Protein AF-A0A7W0KAA3-F1 (afdb_monomer)

Mean predicted aligned error: 8.79 Å

pLDDT: mean 94.77, std 5.94, range [61.22, 98.44]

Structure (mmCIF, N/CA/C/O backbone):
data_AF-A0A7W0KAA3-F1
#
_entry.id   AF-A0A7W0KAA3-F1
#
loop_
_atom_site.group_PDB
_atom_site.id
_atom_site.type_symbol
_atom_site.label_atom_id
_atom_site.label_alt_id
_atom_site.label_comp_id
_atom_site.label_asym_id
_atom_site.label_entity_id
_atom_site.label_seq_id
_atom_site.pdbx_PDB_ins_code
_atom_site.Cartn_x
_atom_site.Cartn_y
_atom_site.Cartn_z
_atom_site.occupancy
_atom_site.B_iso_or_equiv
_atom_site.auth_seq_id
_atom_site.auth_comp_id
_atom_site.auth_asym_id
_atom_site.auth_atom_id
_atom_site.pdbx_PDB_model_num
ATOM 1 N N . MET A 1 1 ? 28.180 8.739 -58.321 1.00 61.25 1 MET A N 1
ATOM 2 C CA . MET A 1 1 ? 27.564 7.745 -57.412 1.00 61.25 1 MET A CA 1
ATOM 3 C C . MET A 1 1 ? 26.094 7.608 -57.793 1.00 61.25 1 MET A C 1
ATOM 5 O O . MET A 1 1 ? 25.445 8.639 -57.908 1.00 61.25 1 MET A O 1
ATOM 9 N N . ASN A 1 2 ? 25.594 6.399 -58.076 1.00 87.88 2 ASN A N 1
ATOM 10 C CA . ASN A 1 2 ? 24.218 6.200 -58.566 1.00 87.88 2 ASN A CA 1
ATOM 11 C C . ASN A 1 2 ? 23.167 6.501 -57.485 1.00 87.88 2 ASN A C 1
ATOM 13 O O . ASN A 1 2 ? 23.397 6.250 -56.303 1.00 87.88 2 ASN A O 1
ATOM 17 N N . THR A 1 3 ? 21.990 6.969 -57.901 1.00 90.50 3 THR A N 1
ATOM 18 C CA . THR A 1 3 ? 20.819 7.237 -57.040 1.00 90.50 3 THR A CA 1
ATOM 19 C C . THR A 1 3 ? 20.440 6.048 -56.157 1.00 90.50 3 THR A C 1
ATOM 21 O O . THR A 1 3 ? 20.144 6.228 -54.980 1.00 90.50 3 THR A O 1
ATOM 24 N N . MET A 1 4 ? 20.546 4.824 -56.679 1.00 90.12 4 MET A N 1
ATOM 25 C CA . MET A 1 4 ? 20.302 3.597 -55.910 1.00 90.12 4 MET A CA 1
ATOM 26 C C . MET A 1 4 ? 21.254 3.426 -54.717 1.00 90.12 4 MET A C 1
ATOM 28 O O . MET A 1 4 ? 20.832 2.986 -53.652 1.00 90.12 4 MET A O 1
ATOM 32 N N . VAL A 1 5 ? 22.525 3.812 -54.865 1.00 92.44 5 VAL A N 1
ATOM 33 C CA . VAL A 1 5 ? 23.515 3.730 -53.777 1.00 92.44 5 VAL A CA 1
ATOM 34 C C . VAL A 1 5 ? 23.179 4.738 -52.680 1.00 92.44 5 VAL A C 1
ATOM 36 O O . VAL A 1 5 ? 23.249 4.411 -51.499 1.00 92.44 5 VAL A O 1
ATOM 39 N N . TRP A 1 6 ? 22.738 5.940 -53.058 1.00 94.25 6 TRP A N 1
ATOM 40 C CA . TRP A 1 6 ? 22.271 6.946 -52.103 1.00 94.25 6 TRP A CA 1
ATOM 41 C C . TRP A 1 6 ? 21.051 6.474 -51.307 1.00 94.25 6 TRP A C 1
ATOM 43 O O . TRP A 1 6 ? 21.052 6.574 -50.081 1.00 94.25 6 TRP A O 1
ATOM 53 N N . LEU A 1 7 ? 20.045 5.904 -51.978 1.00 93.94 7 LEU A N 1
ATOM 54 C CA . LEU A 1 7 ? 18.855 5.360 -51.316 1.00 93.94 7 LEU A CA 1
ATOM 55 C C . LEU A 1 7 ? 19.201 4.207 -50.362 1.00 93.94 7 LEU A C 1
ATOM 57 O O . LEU A 1 7 ? 18.646 4.135 -49.264 1.00 93.94 7 LEU A O 1
ATOM 61 N N . ALA A 1 8 ? 20.146 3.341 -50.739 1.00 94.56 8 ALA A N 1
ATOM 62 C CA . ALA A 1 8 ? 20.614 2.257 -49.879 1.00 94.56 8 ALA A CA 1
ATOM 63 C C . ALA A 1 8 ? 21.303 2.785 -48.608 1.00 94.56 8 ALA A C 1
ATOM 65 O O . ALA A 1 8 ? 20.971 2.346 -47.507 1.00 94.56 8 ALA A O 1
ATOM 66 N N . ILE A 1 9 ? 22.200 3.772 -48.735 1.00 96.31 9 ILE A N 1
ATOM 67 C CA . ILE A 1 9 ? 22.885 4.393 -47.587 1.00 96.31 9 ILE A CA 1
ATOM 68 C C . ILE A 1 9 ? 21.874 5.053 -46.644 1.00 96.31 9 ILE A C 1
ATOM 70 O O . ILE A 1 9 ? 21.932 4.835 -45.434 1.00 96.31 9 ILE A O 1
ATOM 74 N N . VAL A 1 10 ? 20.920 5.816 -47.186 1.00 96.62 10 VAL A N 1
ATOM 75 C CA . VAL A 1 10 ? 19.874 6.471 -46.384 1.00 96.62 10 VAL A CA 1
ATOM 76 C C . VAL A 1 10 ? 19.003 5.440 -45.667 1.00 96.62 10 VAL A C 1
ATOM 78 O O . VAL A 1 10 ? 18.699 5.620 -44.491 1.00 96.62 10 VAL A O 1
ATOM 81 N N . SER A 1 11 ? 18.647 4.335 -46.325 1.00 96.31 11 SER A N 1
ATOM 82 C CA . SER A 1 11 ? 17.828 3.275 -45.719 1.00 96.31 11 SER A CA 1
ATOM 83 C C . SER A 1 11 ? 18.548 2.582 -44.559 1.00 96.31 11 SER A C 1
ATOM 85 O O . SER A 1 11 ? 17.953 2.352 -43.502 1.00 96.31 11 SER A O 1
ATOM 87 N N . VAL A 1 12 ? 19.844 2.292 -44.720 1.00 97.38 12 VAL A N 1
ATOM 88 C CA . VAL A 1 12 ? 20.678 1.726 -43.648 1.00 97.38 12 VAL A CA 1
ATOM 89 C C . VAL A 1 12 ? 20.811 2.718 -42.492 1.00 97.38 12 VAL A C 1
ATOM 91 O O . VAL A 1 12 ? 20.621 2.334 -41.339 1.00 97.38 12 VAL A O 1
ATOM 94 N N . ALA A 1 13 ? 21.064 3.996 -42.785 1.00 97.69 13 ALA A N 1
ATOM 95 C CA . ALA A 1 13 ? 21.161 5.041 -41.770 1.00 97.69 13 ALA A CA 1
ATOM 96 C C . ALA A 1 13 ? 19.843 5.223 -40.997 1.00 97.69 13 ALA A C 1
ATOM 98 O O . ALA A 1 13 ? 19.859 5.299 -39.770 1.00 97.69 13 ALA A O 1
ATOM 99 N N . ALA A 1 14 ? 18.702 5.229 -41.689 1.00 97.38 14 ALA A N 1
ATOM 100 C CA . ALA A 1 14 ? 17.382 5.323 -41.071 1.00 97.38 14 ALA A CA 1
ATOM 101 C C . ALA A 1 14 ? 17.087 4.113 -40.173 1.00 97.38 14 ALA A C 1
ATOM 103 O O . ALA A 1 14 ? 16.615 4.272 -39.047 1.00 97.38 14 ALA A O 1
ATOM 104 N N . THR A 1 15 ? 17.423 2.907 -40.638 1.00 97.94 15 THR A N 1
ATOM 105 C CA . THR A 1 15 ? 17.265 1.675 -39.851 1.00 97.94 15 THR A CA 1
ATOM 106 C C . THR A 1 15 ? 18.135 1.720 -38.596 1.00 97.94 15 THR A C 1
ATOM 108 O O . THR A 1 15 ? 17.647 1.469 -37.496 1.00 97.94 15 THR A O 1
ATOM 111 N N . ALA A 1 16 ? 19.405 2.1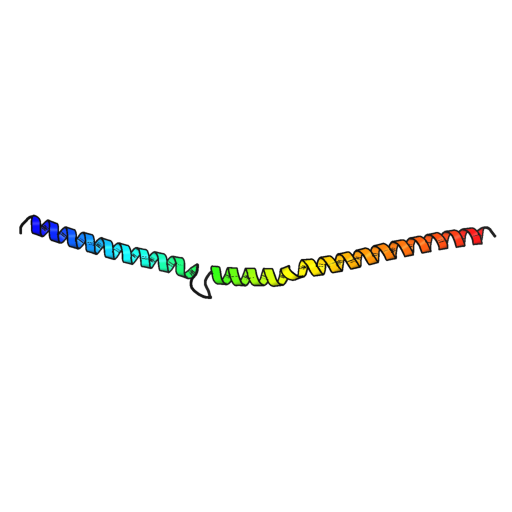12 -38.725 1.00 97.94 16 ALA A N 1
ATOM 112 C CA . ALA A 1 16 ? 20.304 2.267 -37.585 1.00 97.94 16 ALA A CA 1
ATOM 113 C C . ALA A 1 16 ? 19.779 3.309 -36.581 1.00 97.94 16 ALA A C 1
ATOM 115 O O . ALA A 1 16 ? 19.752 3.044 -35.379 1.00 97.94 16 ALA A O 1
ATOM 116 N N . ALA A 1 17 ? 19.295 4.458 -37.063 1.00 98.12 17 ALA A N 1
ATOM 117 C CA . ALA A 1 17 ? 18.699 5.492 -36.221 1.00 98.12 17 ALA A CA 1
ATOM 118 C C . ALA A 1 17 ? 17.469 4.980 -35.454 1.00 98.12 17 ALA A C 1
ATOM 120 O O . ALA A 1 17 ? 17.328 5.274 -34.266 1.00 98.12 17 ALA A O 1
ATOM 121 N N . LEU A 1 18 ? 16.618 4.169 -36.092 1.00 98.12 18 LEU A N 1
ATOM 122 C CA . LEU A 1 18 ? 15.468 3.541 -35.440 1.00 98.12 18 LEU A CA 1
ATOM 123 C C . LEU A 1 18 ? 15.899 2.614 -34.295 1.00 98.12 18 LEU A C 1
ATOM 125 O O . LEU A 1 18 ? 15.353 2.709 -33.196 1.00 98.12 18 LEU A O 1
ATOM 129 N N . PHE A 1 19 ? 16.893 1.750 -34.520 1.00 98.31 19 PHE A N 1
ATOM 130 C CA . PHE A 1 19 ? 17.408 0.858 -33.473 1.00 98.31 19 PHE A CA 1
ATOM 131 C C . PHE A 1 19 ? 18.037 1.629 -32.309 1.00 98.31 19 PHE A C 1
ATOM 133 O O . PHE A 1 19 ? 17.816 1.275 -31.150 1.00 98.31 19 PHE A O 1
ATOM 140 N N . ILE A 1 20 ? 18.772 2.707 -32.599 1.00 98.38 20 ILE A N 1
ATOM 141 C CA . ILE A 1 20 ? 19.337 3.584 -31.566 1.00 98.38 20 ILE A CA 1
ATOM 142 C C . ILE A 1 20 ? 18.214 4.235 -30.756 1.00 98.38 20 ILE A C 1
ATOM 144 O O . ILE A 1 20 ? 18.239 4.176 -29.527 1.00 98.38 20 ILE A O 1
ATOM 148 N N . ALA A 1 21 ? 17.205 4.806 -31.420 1.00 98.25 21 ALA A N 1
ATOM 149 C CA . ALA A 1 21 ? 16.062 5.414 -30.746 1.00 98.25 21 ALA A CA 1
ATOM 150 C C . ALA A 1 21 ? 15.342 4.400 -29.843 1.00 98.25 21 ALA A C 1
ATOM 152 O O . ALA A 1 21 ? 15.080 4.692 -28.676 1.00 98.25 21 ALA A O 1
ATOM 153 N N . LEU A 1 22 ? 15.095 3.185 -30.342 1.00 98.25 22 LEU A N 1
ATOM 154 C CA . LEU A 1 22 ? 14.476 2.108 -29.571 1.00 98.25 22 LEU A CA 1
ATOM 155 C C . LEU A 1 22 ? 15.290 1.760 -28.316 1.00 98.25 22 LEU A C 1
ATOM 157 O O . LEU A 1 22 ? 14.730 1.684 -27.221 1.00 98.25 22 LEU A O 1
ATOM 161 N N . ALA A 1 23 ? 16.608 1.593 -28.452 1.00 98.19 23 ALA A N 1
ATOM 162 C CA . ALA A 1 23 ? 17.490 1.295 -27.326 1.00 98.19 23 ALA A CA 1
ATOM 163 C C . ALA A 1 23 ? 17.486 2.419 -26.273 1.00 98.19 23 ALA A C 1
ATOM 165 O O . ALA A 1 23 ? 17.428 2.148 -25.068 1.00 98.19 23 ALA A O 1
ATOM 166 N N . VAL A 1 24 ? 17.490 3.682 -26.716 1.00 98.38 24 VAL A N 1
ATOM 167 C CA . VAL A 1 24 ? 17.403 4.853 -25.831 1.00 98.38 24 VAL A CA 1
ATOM 168 C C . VAL A 1 24 ? 16.087 4.844 -25.057 1.00 98.38 24 VAL A C 1
ATOM 170 O O . VAL A 1 24 ? 16.104 4.924 -23.828 1.00 98.38 24 VAL A O 1
ATOM 173 N N . PHE A 1 25 ? 14.952 4.693 -25.742 1.00 98.12 25 PHE A N 1
ATOM 174 C CA . PHE A 1 25 ? 13.645 4.701 -25.084 1.00 98.12 25 PHE A CA 1
ATOM 175 C C . PHE A 1 25 ? 13.469 3.533 -24.115 1.00 98.12 25 PHE A C 1
ATOM 177 O O . PHE A 1 25 ? 13.000 3.750 -22.999 1.00 98.12 25 PHE A O 1
ATOM 184 N N . LEU A 1 26 ? 13.911 2.324 -24.470 1.00 97.81 26 LEU A N 1
ATOM 185 C CA . LEU A 1 26 ? 13.889 1.181 -23.551 1.00 97.81 26 LEU A CA 1
ATOM 186 C C . LEU A 1 26 ? 14.717 1.457 -22.292 1.00 97.81 26 LEU A C 1
ATOM 188 O O . LEU A 1 26 ? 14.259 1.198 -21.180 1.00 97.81 26 LEU A O 1
ATOM 192 N N . THR A 1 27 ? 15.900 2.051 -22.445 1.00 97.12 27 THR A N 1
ATOM 193 C CA . THR A 1 27 ? 16.755 2.408 -21.305 1.00 97.12 27 THR A CA 1
ATOM 194 C C . THR A 1 27 ? 16.092 3.453 -20.406 1.00 97.12 27 THR A C 1
ATOM 196 O O . THR A 1 27 ? 16.162 3.351 -19.179 1.00 97.12 27 THR A O 1
ATOM 199 N N . LEU A 1 28 ? 15.421 4.447 -20.994 1.00 97.00 28 LEU A N 1
ATOM 200 C CA . LEU A 1 28 ?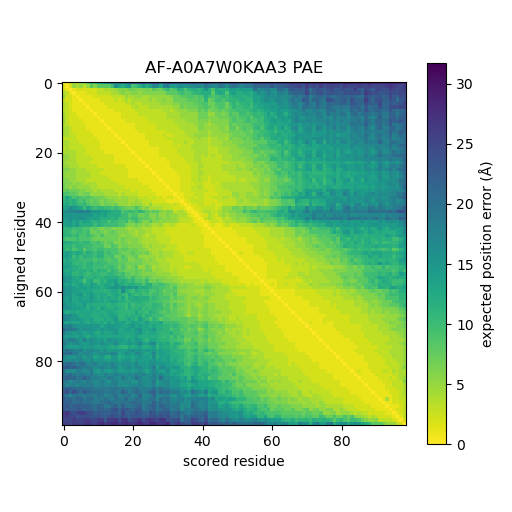 14.677 5.461 -20.243 1.00 97.00 28 LEU A CA 1
ATOM 201 C C . LEU A 1 28 ? 13.490 4.856 -19.486 1.00 97.00 28 LEU A C 1
ATOM 203 O O . LEU A 1 28 ? 13.314 5.151 -18.304 1.00 97.00 28 LEU A O 1
ATOM 207 N N . ILE A 1 29 ? 12.724 3.972 -20.130 1.00 95.88 29 ILE A N 1
ATOM 208 C CA . ILE A 1 29 ? 11.605 3.259 -19.502 1.00 95.88 29 ILE A CA 1
ATOM 209 C C . ILE A 1 29 ? 12.110 2.435 -18.316 1.00 95.88 29 ILE A C 1
ATOM 211 O O . ILE A 1 29 ? 11.580 2.561 -17.215 1.00 95.88 29 ILE A O 1
ATOM 215 N N . LEU A 1 30 ? 13.175 1.650 -18.497 1.00 94.06 30 LEU A N 1
ATOM 216 C CA . LEU A 1 30 ? 13.752 0.840 -17.421 1.00 94.06 30 LEU A CA 1
ATOM 217 C C . LEU A 1 30 ? 14.225 1.696 -16.241 1.00 94.06 30 LEU A C 1
ATOM 219 O O . LEU A 1 30 ? 13.965 1.353 -15.088 1.00 94.06 30 LEU A O 1
ATOM 223 N N . ARG A 1 31 ? 14.865 2.841 -16.512 1.00 93.06 31 ARG A N 1
ATOM 224 C CA . ARG A 1 31 ? 15.262 3.796 -15.464 1.00 93.06 31 ARG A CA 1
ATOM 225 C C . ARG A 1 31 ? 14.065 4.355 -14.704 1.00 93.06 31 ARG A C 1
ATOM 227 O O . ARG A 1 31 ? 14.168 4.559 -13.498 1.00 93.06 31 ARG A O 1
ATOM 234 N N . HIS A 1 32 ? 12.948 4.592 -15.384 1.00 92.94 32 HIS A N 1
ATOM 235 C CA . HIS A 1 32 ? 11.746 5.123 -14.750 1.00 92.94 32 HIS A CA 1
ATOM 236 C C . HIS A 1 32 ? 10.974 4.057 -13.955 1.00 92.94 32 HIS A C 1
ATOM 238 O O . HIS A 1 32 ? 10.430 4.354 -12.894 1.00 92.94 32 HIS A O 1
ATOM 244 N N . LEU A 1 33 ? 10.974 2.803 -14.418 1.00 93.81 33 LEU A N 1
ATOM 245 C CA . LEU A 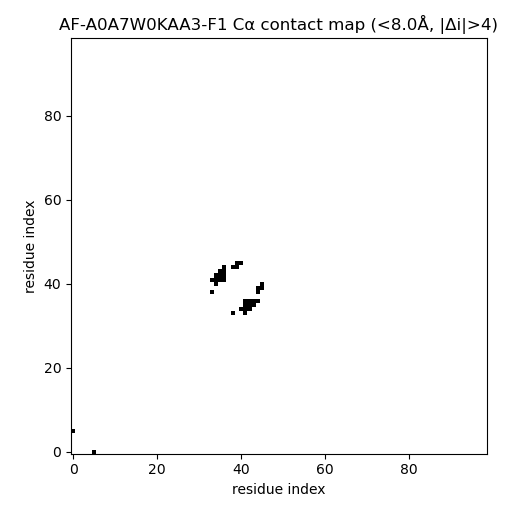1 33 ? 10.321 1.683 -13.732 1.00 93.81 33 LEU A CA 1
ATOM 246 C C . LEU A 1 33 ? 11.140 1.128 -12.558 1.00 93.81 33 LEU A C 1
ATOM 248 O O . LEU A 1 33 ? 10.553 0.579 -11.626 1.00 93.81 33 LEU A O 1
ATOM 252 N N . GLY A 1 34 ? 12.467 1.280 -12.566 1.00 91.62 34 GLY A N 1
ATOM 253 C CA . GLY A 1 34 ? 13.351 0.756 -11.517 1.00 91.62 34 GLY A CA 1
ATOM 254 C C . GLY A 1 34 ? 12.964 1.176 -10.087 1.00 91.62 34 GLY A C 1
ATOM 255 O O . GLY A 1 34 ? 12.904 0.319 -9.205 1.00 91.62 34 GLY A O 1
ATOM 256 N N . PRO A 1 35 ? 12.646 2.460 -9.829 1.00 92.56 35 PRO A N 1
ATOM 257 C CA . PRO A 1 35 ? 12.130 2.891 -8.529 1.00 92.56 35 PRO A CA 1
ATOM 258 C C . PRO A 1 35 ? 10.742 2.330 -8.191 1.00 92.56 35 PRO A C 1
ATOM 260 O O . PRO A 1 35 ? 10.437 2.120 -7.016 1.00 92.56 35 PRO A O 1
ATOM 263 N N . ALA A 1 36 ? 9.895 2.084 -9.194 1.00 91.75 36 ALA A N 1
ATOM 264 C CA . ALA A 1 36 ? 8.533 1.600 -8.991 1.00 91.75 36 ALA A CA 1
ATOM 265 C C . ALA A 1 36 ? 8.502 0.132 -8.543 1.00 91.75 36 ALA A C 1
ATOM 267 O O . ALA A 1 36 ? 7.776 -0.202 -7.603 1.00 91.75 36 ALA A O 1
ATOM 268 N N . GLY A 1 37 ? 9.316 -0.733 -9.158 1.00 89.75 37 GLY A N 1
ATOM 269 C CA . GLY A 1 37 ? 9.284 -2.173 -8.903 1.00 89.75 37 GLY A CA 1
ATOM 270 C C . GLY A 1 37 ? 10.559 -2.921 -9.296 1.00 89.75 37 GLY A C 1
ATOM 271 O O . GLY A 1 37 ? 11.522 -2.356 -9.801 1.00 89.75 37 GLY A O 1
ATOM 272 N N . GLY A 1 38 ? 10.570 -4.231 -9.042 1.00 84.44 38 GLY A N 1
ATOM 273 C CA . GLY A 1 38 ? 11.659 -5.134 -9.441 1.00 84.44 38 GLY A CA 1
ATOM 274 C C . GLY A 1 38 ? 12.781 -5.319 -8.413 1.00 84.44 38 GLY A C 1
ATOM 275 O O . GLY A 1 38 ? 13.573 -6.240 -8.561 1.00 84.44 38 GLY A O 1
ATOM 276 N N . HIS A 1 39 ? 12.825 -4.515 -7.343 1.00 84.88 39 HIS A N 1
ATOM 277 C CA . HIS A 1 39 ? 13.828 -4.641 -6.274 1.00 84.88 39 HIS A CA 1
ATOM 278 C C . HIS A 1 39 ? 13.223 -4.414 -4.883 1.00 84.88 39 HIS A C 1
ATOM 280 O O . HIS A 1 39 ? 12.206 -3.730 -4.734 1.00 84.88 39 HIS A O 1
ATOM 286 N N . GLY A 1 40 ? 13.866 -4.962 -3.846 1.00 85.94 40 GLY A N 1
ATOM 287 C CA . GLY A 1 40 ? 13.370 -4.940 -2.462 1.00 85.94 40 GLY A CA 1
ATOM 288 C C . GLY A 1 40 ? 13.225 -3.550 -1.828 1.00 85.94 40 GLY A C 1
ATOM 289 O O . GLY A 1 40 ? 12.535 -3.415 -0.825 1.00 85.94 40 GLY A O 1
ATOM 290 N N . THR A 1 41 ? 13.826 -2.514 -2.415 1.00 89.44 41 THR A N 1
ATOM 291 C CA . THR A 1 41 ? 13.757 -1.117 -1.947 1.00 89.44 41 THR A CA 1
ATOM 292 C C . THR A 1 41 ? 12.821 -0.232 -2.780 1.00 89.44 41 THR A C 1
ATOM 294 O O . THR A 1 41 ? 12.689 0.960 -2.488 1.00 89.44 41 THR A O 1
ATOM 297 N N . SER A 1 42 ? 12.164 -0.800 -3.797 1.00 93.81 42 SER A N 1
ATOM 298 C CA . SER A 1 42 ? 11.214 -0.097 -4.670 1.00 93.81 42 SER A CA 1
ATOM 299 C C . SER A 1 42 ? 9.959 0.374 -3.929 1.00 93.81 42 SER A C 1
ATOM 301 O O . SER A 1 42 ? 9.638 -0.104 -2.836 1.00 93.81 42 SER A O 1
ATOM 303 N N . PHE A 1 43 ? 9.211 1.300 -4.532 1.00 94.88 43 PHE A N 1
ATOM 304 C CA . PHE A 1 43 ? 7.966 1.808 -3.954 1.00 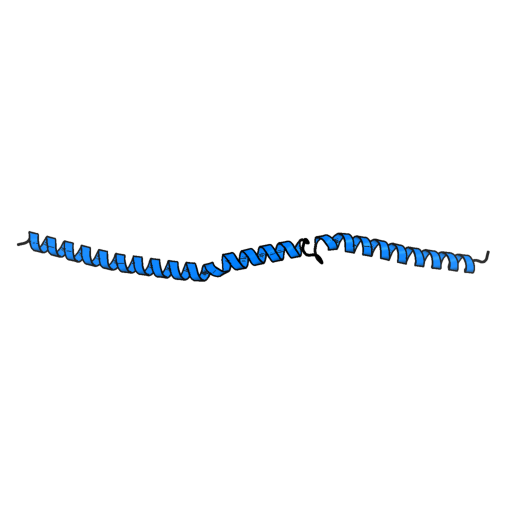94.88 43 PHE A CA 1
ATOM 305 C C . PHE A 1 43 ? 6.950 0.694 -3.689 1.00 94.88 43 PHE A C 1
ATOM 307 O O . PHE A 1 43 ? 6.405 0.637 -2.588 1.00 94.88 43 PHE A O 1
ATOM 314 N N . LEU A 1 44 ? 6.752 -0.239 -4.627 1.00 95.69 44 LEU A N 1
ATOM 315 C CA . LEU A 1 44 ? 5.845 -1.373 -4.418 1.00 95.69 44 LEU A CA 1
ATOM 316 C C . LEU A 1 44 ? 6.299 -2.283 -3.270 1.00 95.69 44 LEU A C 1
ATOM 318 O O . LEU A 1 44 ? 5.464 -2.779 -2.513 1.00 95.69 44 LEU A O 1
ATOM 322 N N . ALA A 1 45 ? 7.609 -2.473 -3.089 1.00 94.44 45 ALA A N 1
ATOM 323 C CA . ALA A 1 45 ? 8.125 -3.242 -1.960 1.00 94.44 45 ALA A CA 1
ATOM 324 C C . ALA A 1 45 ? 7.830 -2.551 -0.619 1.00 94.44 45 ALA A C 1
ATOM 326 O O . ALA A 1 45 ? 7.395 -3.213 0.325 1.00 94.44 45 ALA A O 1
ATOM 327 N N . LYS A 1 46 ? 7.992 -1.222 -0.550 1.00 94.69 46 LYS A N 1
ATOM 328 C CA . LYS A 1 46 ? 7.632 -0.426 0.634 1.00 94.69 46 LYS A CA 1
ATOM 329 C C . LYS A 1 46 ? 6.133 -0.476 0.918 1.00 94.69 46 LYS A C 1
ATOM 331 O O . LYS A 1 46 ? 5.753 -0.717 2.059 1.00 94.69 46 LYS A O 1
ATOM 336 N N . ILE A 1 47 ? 5.295 -0.315 -0.109 1.00 96.31 47 ILE A N 1
ATOM 337 C CA . ILE A 1 47 ? 3.833 -0.413 0.013 1.00 96.31 47 ILE A CA 1
ATOM 338 C C . ILE A 1 47 ? 3.441 -1.788 0.551 1.00 96.31 47 ILE A C 1
ATOM 340 O O . ILE A 1 47 ? 2.662 -1.862 1.492 1.00 96.31 47 ILE A O 1
ATOM 344 N N . ARG A 1 48 ? 4.022 -2.872 0.026 1.00 94.81 48 ARG A N 1
ATOM 345 C CA . ARG A 1 48 ? 3.759 -4.233 0.516 1.00 94.81 48 ARG A CA 1
ATOM 346 C C . ARG A 1 48 ? 4.116 -4.397 1.993 1.00 94.81 48 ARG A C 1
ATOM 348 O O . ARG A 1 48 ? 3.353 -5.007 2.733 1.00 94.81 48 ARG A O 1
ATOM 355 N N . LEU A 1 49 ? 5.271 -3.881 2.419 1.00 95.38 49 LEU A N 1
ATOM 356 C CA . LEU A 1 49 ? 5.676 -3.934 3.827 1.00 95.38 49 LEU A CA 1
ATOM 357 C C . LEU A 1 49 ? 4.730 -3.117 4.716 1.00 95.38 49 LEU A C 1
ATOM 359 O O . LEU A 1 49 ? 4.308 -3.615 5.755 1.00 95.38 49 LEU A O 1
ATOM 363 N N . GLY A 1 50 ? 4.361 -1.909 4.285 1.00 95.56 50 GLY A N 1
ATOM 364 C CA . GLY A 1 50 ? 3.407 -1.059 4.996 1.00 95.56 50 GLY A CA 1
ATOM 365 C C . GLY A 1 50 ? 2.023 -1.697 5.112 1.00 95.56 50 GLY A C 1
ATOM 366 O O . GLY A 1 50 ? 1.477 -1.757 6.208 1.00 95.56 50 GLY A O 1
ATOM 367 N N . LEU A 1 51 ? 1.486 -2.248 4.017 1.00 96.88 51 LEU A N 1
ATOM 368 C CA . LEU A 1 51 ? 0.205 -2.960 4.035 1.00 96.88 51 LEU A CA 1
ATOM 369 C C . LEU A 1 51 ? 0.241 -4.168 4.967 1.00 96.88 51 LEU A C 1
ATOM 371 O O . LEU A 1 51 ? -0.703 -4.375 5.715 1.00 96.88 51 LEU A O 1
ATOM 375 N N . ARG A 1 52 ? 1.333 -4.938 4.956 1.00 96.00 52 ARG A N 1
ATOM 376 C CA . ARG A 1 52 ? 1.481 -6.092 5.848 1.00 96.00 52 ARG A CA 1
ATOM 377 C C . ARG A 1 52 ? 1.515 -5.680 7.318 1.00 96.00 52 ARG A C 1
ATOM 379 O O . ARG A 1 52 ? 0.951 -6.376 8.150 1.00 96.00 52 ARG A O 1
ATOM 386 N N . ALA A 1 53 ? 2.174 -4.570 7.645 1.00 96.81 53 ALA A N 1
ATOM 387 C CA . ALA A 1 53 ? 2.162 -4.043 9.007 1.00 96.81 53 ALA A CA 1
ATOM 388 C C . ALA A 1 53 ? 0.743 -3.624 9.425 1.00 96.81 53 ALA A C 1
ATOM 390 O O . ALA A 1 53 ? 0.298 -3.995 10.505 1.00 96.81 53 ALA A O 1
ATOM 391 N N . ILE A 1 54 ? 0.013 -2.933 8.540 1.00 96.75 54 ILE A N 1
ATOM 392 C CA . ILE A 1 54 ? -1.392 -2.566 8.768 1.00 96.75 54 ILE A CA 1
ATOM 393 C C . ILE A 1 54 ? -2.255 -3.816 8.955 1.00 96.75 54 ILE A C 1
ATOM 395 O O . ILE A 1 54 ? -3.060 -3.853 9.871 1.00 96.75 54 ILE A O 1
ATOM 399 N N . GLU A 1 55 ? -2.098 -4.847 8.129 1.00 97.19 55 GLU A N 1
ATOM 400 C CA . GLU A 1 55 ? -2.841 -6.106 8.248 1.00 97.19 55 GLU A CA 1
ATOM 401 C C . GLU A 1 55 ? -2.592 -6.799 9.596 1.00 97.19 55 GLU A C 1
ATOM 403 O O . GLU A 1 55 ? -3.536 -7.259 10.231 1.00 97.19 55 GLU A O 1
ATOM 408 N N . ILE A 1 56 ? -1.340 -6.829 10.062 1.00 96.12 56 ILE A N 1
ATOM 409 C CA . ILE A 1 56 ? -0.986 -7.420 11.360 1.00 96.12 56 ILE A CA 1
ATOM 410 C C . ILE A 1 56 ? -1.634 -6.635 12.509 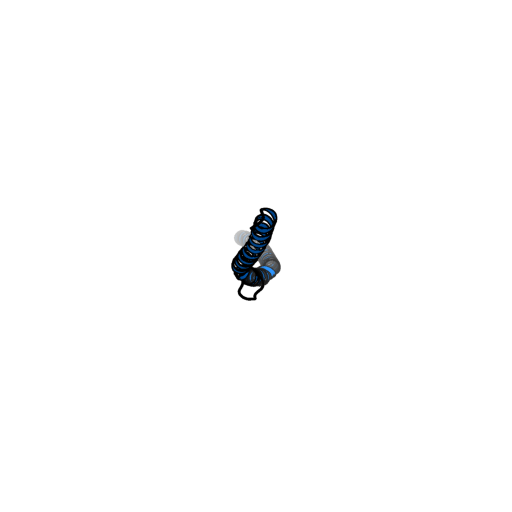1.00 96.12 56 ILE A C 1
ATOM 412 O O . ILE A 1 56 ? -2.269 -7.240 13.370 1.00 96.12 56 ILE A O 1
ATOM 416 N N . GLU A 1 57 ? -1.512 -5.307 12.495 1.00 94.69 57 GLU A N 1
ATOM 417 C CA . GLU A 1 57 ? -2.050 -4.430 13.545 1.00 94.69 57 GLU A CA 1
ATOM 418 C C . GLU A 1 57 ? -3.585 -4.346 13.510 1.00 94.69 57 GLU A C 1
ATOM 420 O O . GLU A 1 57 ? -4.255 -4.207 14.520 1.00 94.69 57 GLU A O 1
ATOM 425 N N . THR A 1 58 ? -4.203 -4.433 12.336 1.00 96.56 58 THR A N 1
ATOM 426 C CA . THR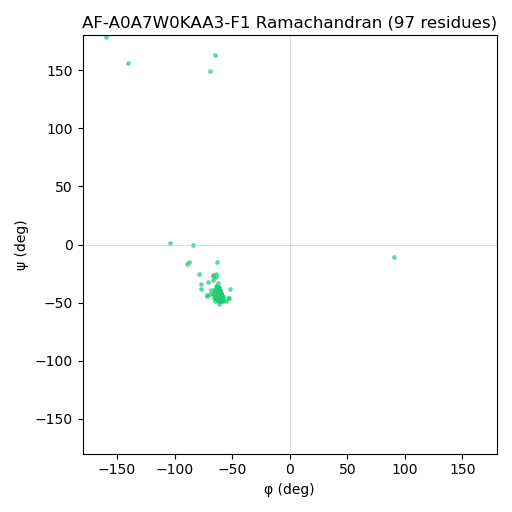 A 1 58 ? -5.669 -4.350 12.234 1.00 96.56 58 THR A CA 1
ATOM 427 C C . THR A 1 58 ? -6.339 -5.714 12.362 1.00 96.56 58 THR A C 1
ATOM 429 O O . THR A 1 58 ? -7.533 -5.784 12.659 1.00 96.56 58 THR A O 1
ATOM 432 N N . GLY A 1 59 ? -5.585 -6.808 12.210 1.00 95.38 59 GLY A N 1
ATOM 433 C CA . GLY A 1 59 ? -6.104 -8.172 12.274 1.00 95.38 59 GLY A CA 1
ATOM 434 C C . GLY A 1 59 ? -6.676 -8.557 13.641 1.00 95.38 59 GLY A C 1
ATOM 435 O O . GLY A 1 59 ? -7.565 -9.406 13.705 1.00 95.38 59 GLY A O 1
ATOM 436 N N . HIS A 1 60 ? -6.227 -7.918 14.728 1.00 95.38 60 HIS A N 1
ATOM 437 C CA . HIS A 1 60 ? -6.730 -8.183 16.082 1.00 95.38 60 HIS A CA 1
ATOM 438 C C . HIS A 1 60 ? -7.967 -7.360 16.473 1.00 95.38 60 HIS A C 1
ATOM 440 O O . HIS A 1 60 ? -8.673 -7.738 17.415 1.00 95.38 60 HIS A O 1
ATOM 446 N N . ILE A 1 61 ? -8.301 -6.300 15.728 1.00 97.81 61 ILE A N 1
ATOM 447 C CA . ILE A 1 61 ? -9.438 -5.415 16.033 1.00 97.81 61 ILE A CA 1
ATOM 448 C C . ILE A 1 61 ? -10.753 -6.195 16.228 1.00 97.81 61 ILE A C 1
ATOM 450 O O . ILE A 1 61 ? -11.434 -5.948 17.225 1.00 97.81 61 ILE A O 1
ATOM 454 N N . PRO A 1 62 ? -11.139 -7.170 15.375 1.00 96.50 62 PRO A N 1
ATOM 455 C CA . PRO A 1 62 ? -12.392 -7.903 15.572 1.00 96.50 62 PRO A CA 1
ATOM 456 C C . PRO A 1 62 ? -12.444 -8.663 16.903 1.00 96.50 62 PRO A C 1
ATOM 458 O O . PRO A 1 62 ? -13.485 -8.699 17.567 1.00 96.50 62 PRO A O 1
ATOM 461 N N . THR A 1 63 ? -11.318 -9.255 17.315 1.00 97.00 63 THR A N 1
ATOM 462 C CA . THR A 1 63 ? -11.229 -9.992 18.581 1.00 97.00 63 THR A CA 1
ATOM 463 C C . THR A 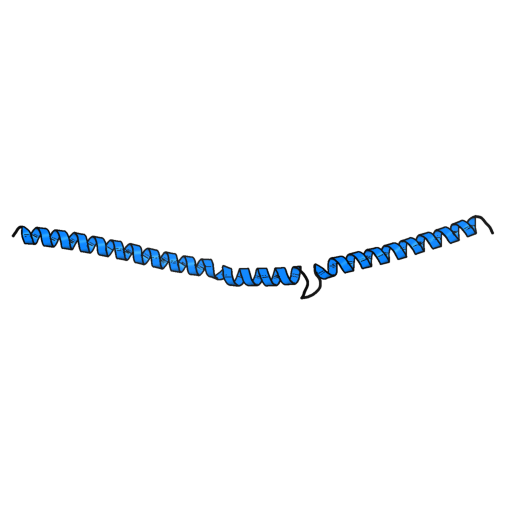1 63 ? -11.309 -9.065 19.787 1.00 97.00 63 THR A C 1
ATOM 465 O O . THR A 1 63 ? -12.053 -9.358 20.723 1.00 97.00 63 THR A O 1
ATOM 468 N N . GLU A 1 64 ? -10.620 -7.926 19.750 1.00 96.94 64 GLU A N 1
ATOM 469 C CA . GLU A 1 64 ? -10.642 -6.937 20.831 1.00 96.94 64 GLU A CA 1
ATOM 470 C C . GLU A 1 64 ? -12.017 -6.283 20.968 1.00 96.94 64 GLU A C 1
ATOM 472 O O . GLU A 1 64 ? -12.539 -6.178 22.075 1.00 96.94 64 GLU A O 1
ATOM 477 N N . VAL A 1 65 ? -12.659 -5.928 19.850 1.00 97.81 65 VAL A N 1
ATOM 478 C CA . VAL A 1 65 ? -14.025 -5.381 19.843 1.00 97.81 65 VAL A CA 1
ATOM 479 C C . VAL A 1 65 ? -15.023 -6.389 20.412 1.00 97.81 65 VAL A C 1
ATOM 481 O O . VAL A 1 65 ? -15.911 -6.015 21.178 1.00 97.81 65 VAL A O 1
ATOM 484 N N . THR A 1 66 ? -14.871 -7.676 20.091 1.00 98.00 66 THR A N 1
ATOM 485 C CA . THR A 1 66 ? -15.730 -8.735 20.646 1.00 98.00 66 THR A CA 1
ATOM 486 C C . THR A 1 66 ? -15.562 -8.853 22.161 1.00 98.00 66 THR A C 1
ATOM 488 O O . THR A 1 66 ? -16.556 -8.897 22.887 1.00 98.00 66 THR A O 1
ATOM 491 N N . GLN A 1 67 ? -14.319 -8.857 22.650 1.00 97.88 67 GLN A N 1
ATOM 492 C CA . GLN A 1 67 ? -14.029 -8.914 24.086 1.00 97.88 67 GLN A CA 1
ATOM 493 C C . GLN A 1 67 ? -14.557 -7.678 24.819 1.00 97.88 67 GLN A C 1
ATOM 495 O O . GLN A 1 67 ? -15.206 -7.811 25.857 1.00 97.88 67 GLN A O 1
ATOM 500 N N . LEU A 1 68 ? -14.340 -6.489 24.253 1.00 98.00 68 LEU A N 1
ATOM 501 C CA . LEU A 1 68 ? -14.824 -5.230 24.806 1.00 98.00 68 LEU A CA 1
ATOM 502 C C . LEU A 1 68 ? -16.351 -5.223 24.917 1.00 98.00 68 LEU A C 1
ATOM 504 O O . LEU A 1 68 ? -16.887 -4.931 25.983 1.00 98.00 68 LEU A O 1
ATOM 508 N N . ASN A 1 69 ? -17.054 -5.603 23.849 1.00 98.12 69 ASN A N 1
ATOM 509 C CA . ASN A 1 69 ? -18.514 -5.679 23.857 1.00 98.12 69 ASN A CA 1
ATOM 510 C C . ASN A 1 69 ? -19.029 -6.694 24.886 1.00 98.12 69 ASN A C 1
ATOM 512 O O . ASN A 1 69 ? -20.006 -6.412 25.580 1.00 98.12 69 ASN A O 1
ATOM 516 N N . GLY A 1 70 ? -18.360 -7.842 25.027 1.00 98.31 70 GLY A N 1
ATOM 517 C CA . GLY A 1 70 ? -18.680 -8.828 26.061 1.00 98.31 70 GLY A CA 1
ATOM 518 C C . GLY A 1 70 ? -18.514 -8.267 27.477 1.00 98.31 70 GLY A C 1
ATOM 519 O O . GLY A 1 70 ? -19.414 -8.405 28.305 1.00 98.31 70 GLY A O 1
ATOM 520 N N . GLY A 1 71 ? -17.406 -7.571 27.743 1.00 98.31 71 GLY A N 1
ATOM 521 C CA . GLY A 1 71 ? -17.163 -6.909 29.027 1.00 98.31 71 GLY A CA 1
ATOM 522 C C . GLY A 1 71 ? -18.188 -5.814 29.331 1.00 98.31 71 GLY A C 1
ATOM 523 O O . GLY A 1 71 ? -18.723 -5.757 30.437 1.00 98.31 71 GLY A O 1
ATOM 524 N N . LEU A 1 72 ? -18.529 -4.986 28.342 1.00 98.31 72 LEU A N 1
ATOM 525 C CA . LEU A 1 72 ? -19.550 -3.945 28.482 1.00 98.31 72 LEU A CA 1
ATOM 526 C C . LEU A 1 72 ? -20.943 -4.530 28.745 1.00 98.31 72 LEU A C 1
ATOM 528 O O . LEU A 1 72 ? -21.684 -3.987 29.566 1.00 98.31 72 LEU A O 1
ATOM 532 N N . ALA A 1 73 ? -21.291 -5.649 28.105 1.00 98.44 73 ALA A N 1
ATOM 533 C CA . ALA A 1 73 ? -22.536 -6.359 28.386 1.00 98.44 73 ALA A CA 1
ATOM 534 C C . ALA A 1 73 ? -22.571 -6.879 29.832 1.00 98.44 73 ALA A C 1
ATOM 536 O O . ALA A 1 73 ? -23.558 -6.661 30.532 1.00 98.44 73 ALA A O 1
ATOM 537 N N . ALA A 1 74 ? -21.475 -7.470 30.313 1.00 98.31 74 ALA A N 1
ATOM 538 C CA . ALA A 1 74 ? -21.378 -7.939 31.694 1.00 98.31 74 ALA A CA 1
ATOM 539 C C . ALA A 1 74 ? -21.483 -6.790 32.715 1.00 98.31 74 ALA A C 1
ATOM 541 O O . ALA A 1 74 ? -22.175 -6.924 33.724 1.00 98.31 74 ALA A O 1
ATOM 542 N N . ILE A 1 75 ? -20.848 -5.643 32.444 1.00 98.38 75 ILE A N 1
ATOM 543 C CA . ILE A 1 75 ? -20.956 -4.442 33.289 1.00 98.38 75 ILE A CA 1
ATOM 544 C C . ILE A 1 75 ? -22.401 -3.942 33.328 1.00 98.38 75 ILE A C 1
ATOM 546 O O . ILE A 1 75 ? -22.928 -3.685 34.410 1.00 98.38 75 ILE A O 1
ATOM 550 N N . ARG A 1 76 ? -23.057 -3.831 32.166 1.00 98.25 76 ARG A N 1
ATOM 551 C CA . ARG A 1 76 ? -24.472 -3.444 32.073 1.00 98.25 76 ARG A CA 1
ATOM 552 C C . ARG A 1 76 ? -25.345 -4.366 32.922 1.00 98.25 76 ARG A C 1
ATOM 554 O O . ARG A 1 76 ? -26.154 -3.879 33.707 1.00 98.25 76 ARG A O 1
ATOM 561 N N . ASP A 1 77 ? -25.171 -5.675 32.785 1.00 98.19 77 ASP A N 1
ATOM 562 C CA . ASP A 1 77 ? -25.984 -6.658 33.500 1.00 98.19 77 ASP A CA 1
ATOM 563 C C . ASP A 1 77 ? -25.740 -6.581 35.018 1.00 98.19 77 ASP A C 1
ATOM 565 O O . ASP A 1 77 ? -26.688 -6.606 35.805 1.00 98.19 77 ASP A O 1
ATOM 569 N N . GLY A 1 78 ? -24.488 -6.380 35.441 1.00 98.12 78 GLY A N 1
ATOM 570 C CA . GLY A 1 78 ? -24.143 -6.125 36.840 1.00 98.12 78 GLY A CA 1
ATOM 571 C C . GLY A 1 78 ? -24.792 -4.855 37.401 1.00 98.12 78 GLY A C 1
ATOM 572 O O . GLY A 1 78 ? -25.310 -4.875 38.518 1.00 98.12 78 GLY A O 1
ATOM 573 N N . LEU A 1 79 ? -24.827 -3.766 36.625 1.00 98.25 79 LEU A N 1
ATOM 574 C CA . LEU A 1 79 ? -25.477 -2.512 37.027 1.00 98.25 79 LEU A CA 1
ATOM 575 C C . LEU A 1 79 ? -26.992 -2.671 37.207 1.00 98.25 79 LEU A C 1
ATOM 577 O O . LEU A 1 79 ? -27.537 -2.136 38.169 1.00 98.25 79 LEU A O 1
ATOM 581 N N . VAL A 1 80 ? -27.659 -3.454 36.353 1.00 98.25 80 VAL A N 1
ATOM 582 C CA . VAL A 1 80 ? -29.089 -3.783 36.515 1.00 98.25 80 VAL A CA 1
ATOM 583 C C . VAL A 1 80 ? -29.338 -4.539 37.825 1.00 98.25 80 VAL A C 1
ATOM 585 O O . VAL A 1 80 ? -30.306 -4.265 38.535 1.00 98.25 80 VAL A O 1
ATOM 588 N N . VAL A 1 81 ? -28.451 -5.471 38.186 1.00 98.12 81 VAL A N 1
ATOM 589 C CA . VAL A 1 81 ? -28.553 -6.203 39.459 1.00 98.12 81 VAL A CA 1
ATOM 590 C C . VAL A 1 81 ? -28.351 -5.273 40.657 1.00 98.12 81 VAL A C 1
ATOM 592 O O . VAL A 1 81 ? -29.087 -5.378 41.640 1.00 98.12 81 VAL A O 1
ATOM 595 N N . VAL A 1 82 ? -27.377 -4.360 40.590 1.00 98.12 82 VAL A N 1
ATOM 596 C CA . VAL A 1 82 ? -27.142 -3.360 41.644 1.00 98.12 82 VAL A CA 1
ATOM 597 C C . VAL A 1 82 ? -28.368 -2.468 41.824 1.00 98.12 82 VAL A C 1
ATOM 599 O O . VAL A 1 82 ? -28.821 -2.308 42.955 1.00 98.12 82 VAL A O 1
ATOM 602 N N . ASP A 1 83 ? -28.947 -1.961 40.738 1.00 97.94 83 ASP A N 1
ATOM 603 C CA . ASP A 1 83 ? -30.163 -1.143 40.774 1.00 97.94 83 ASP A CA 1
ATOM 604 C C . ASP A 1 83 ? -31.334 -1.889 41.440 1.00 97.94 83 ASP A C 1
ATOM 606 O O . ASP A 1 83 ? -31.927 -1.411 42.411 1.00 97.94 83 ASP A O 1
ATOM 610 N N . GLY A 1 84 ? -31.581 -3.140 41.035 1.00 97.75 84 GLY A N 1
ATOM 611 C CA . GLY A 1 84 ? -32.610 -3.984 41.650 1.00 97.75 84 GLY A CA 1
ATOM 612 C C . GLY A 1 84 ? -32.346 -4.335 43.124 1.00 97.75 84 GLY A C 1
ATOM 613 O O . GLY A 1 84 ? -33.285 -4.574 43.889 1.00 97.75 84 GLY A O 1
ATOM 614 N N . ASN A 1 85 ? -31.083 -4.384 43.557 1.00 97.25 85 ASN A N 1
ATOM 615 C CA . ASN A 1 85 ? -30.728 -4.536 44.971 1.00 97.25 85 ASN A CA 1
ATOM 616 C C . ASN A 1 85 ? -31.014 -3.252 45.757 1.00 97.25 85 ASN A C 1
ATOM 618 O O . ASN A 1 85 ? -31.582 -3.329 46.846 1.00 97.25 85 ASN A O 1
ATOM 622 N N . LEU A 1 86 ? -30.650 -2.091 45.205 1.00 97.62 86 LEU A N 1
ATOM 623 C CA . LEU A 1 86 ? -30.870 -0.786 45.830 1.00 97.62 86 LEU A CA 1
ATOM 624 C C . LEU A 1 86 ? -32.362 -0.478 45.987 1.00 97.62 86 LEU A C 1
ATOM 626 O O . LEU A 1 86 ? -32.774 -0.064 47.069 1.00 97.62 86 LEU A O 1
ATOM 630 N N . ALA A 1 87 ? -33.180 -0.764 44.970 1.00 96.94 87 ALA A N 1
ATOM 631 C CA . ALA A 1 87 ? -34.633 -0.607 45.043 1.00 96.94 87 ALA A CA 1
ATOM 632 C C . ALA A 1 87 ? -35.243 -1.447 46.181 1.00 96.94 87 ALA A C 1
ATOM 634 O O . ALA A 1 87 ? -35.981 -0.938 47.022 1.00 96.94 87 ALA A O 1
ATOM 635 N N . ARG A 1 88 ? -34.853 -2.726 46.282 1.00 96.75 88 ARG A N 1
ATOM 636 C CA . ARG A 1 88 ? -35.312 -3.610 47.368 1.00 96.75 88 ARG A CA 1
ATOM 637 C C . ARG A 1 88 ? -34.847 -3.151 48.747 1.00 96.75 88 ARG A C 1
ATOM 639 O O . ARG A 1 88 ? -35.581 -3.329 49.720 1.00 96.75 88 ARG A O 1
ATOM 646 N N . LEU A 1 89 ? -33.636 -2.598 48.840 1.00 96.75 89 LEU A N 1
ATOM 647 C CA . LEU A 1 89 ? -33.112 -2.043 50.084 1.00 96.75 89 LEU A CA 1
ATOM 648 C C . LEU A 1 89 ? -33.940 -0.826 50.520 1.00 96.75 89 LEU A C 1
ATOM 650 O O . LEU A 1 89 ? -34.349 -0.761 51.677 1.00 96.75 89 LEU A O 1
ATOM 654 N N . ALA A 1 90 ? -34.244 0.085 49.590 1.00 95.62 90 ALA A N 1
ATOM 655 C CA . ALA A 1 90 ? -35.086 1.252 49.839 1.00 95.62 90 ALA A CA 1
ATOM 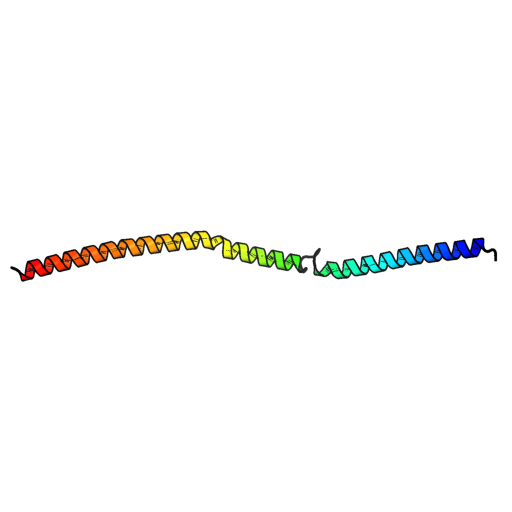656 C C . ALA A 1 90 ? -36.492 0.848 50.320 1.00 95.62 90 ALA A C 1
ATOM 658 O O . ALA A 1 90 ? -36.938 1.321 51.364 1.00 95.62 90 ALA A O 1
ATOM 659 N N . ASP A 1 91 ? -37.143 -0.109 49.652 1.00 96.25 91 ASP A N 1
ATOM 660 C CA . ASP A 1 91 ? -38.448 -0.642 50.078 1.00 96.25 91 ASP A CA 1
ATOM 661 C C . ASP A 1 91 ? -38.396 -1.322 51.456 1.00 96.25 91 ASP A C 1
ATOM 663 O O . ASP A 1 91 ? -39.377 -1.346 52.206 1.00 96.25 91 ASP A O 1
ATOM 667 N N . GLY A 1 92 ? -37.267 -1.952 51.788 1.00 96.12 92 GLY A N 1
ATOM 668 C CA . GLY A 1 92 ? -37.020 -2.530 53.108 1.00 96.12 92 GLY A CA 1
ATOM 669 C C . GLY A 1 92 ? -36.945 -1.460 54.195 1.00 96.12 92 GLY A C 1
ATOM 670 O O . GLY A 1 92 ? -37.605 -1.600 55.224 1.00 96.12 92 GLY A O 1
ATOM 671 N N . LEU A 1 93 ? -36.200 -0.383 53.937 1.00 94.94 93 LEU A N 1
ATOM 672 C CA . LEU A 1 93 ? -36.050 0.750 54.853 1.00 94.94 93 LEU A CA 1
ATOM 673 C C . LEU A 1 93 ? -37.383 1.470 55.088 1.00 94.94 93 LEU A C 1
ATOM 675 O O . LEU A 1 93 ? -37.753 1.682 56.240 1.00 94.94 93 LEU A O 1
ATOM 679 N N . VAL A 1 94 ? -38.158 1.740 54.032 1.00 95.44 94 VAL A N 1
ATOM 680 C CA . VAL A 1 94 ? -39.494 2.359 54.150 1.00 95.44 94 VAL A CA 1
ATOM 681 C C . VAL A 1 94 ? -40.431 1.502 55.007 1.00 95.44 94 VAL A C 1
ATOM 683 O O . VAL A 1 94 ? -41.136 2.016 55.874 1.00 95.44 94 VAL A O 1
ATOM 686 N N . ARG A 1 95 ? -40.426 0.176 54.816 1.00 92.69 95 ARG A N 1
ATOM 687 C CA . ARG A 1 95 ? -41.231 -0.742 55.644 1.00 92.69 95 ARG A CA 1
ATOM 688 C C . ARG A 1 95 ? -40.770 -0.800 57.098 1.00 92.69 95 ARG A C 1
ATOM 690 O O . ARG A 1 95 ? -41.579 -1.130 57.962 1.00 92.69 95 ARG A O 1
ATOM 697 N N . GLN A 1 96 ? -39.493 -0.540 57.363 1.00 89.69 96 GLN A N 1
ATOM 698 C CA . GLN A 1 96 ? -38.949 -0.506 58.715 1.00 89.69 96 GLN A CA 1
ATOM 699 C C . GLN A 1 96 ? -39.321 0.795 59.439 1.00 89.69 96 GLN A C 1
ATOM 701 O O . GLN A 1 96 ? -39.646 0.730 60.617 1.00 89.69 96 GLN A O 1
ATOM 706 N N . GLU A 1 97 ? -39.334 1.940 58.748 1.00 87.44 97 GLU A N 1
ATOM 707 C CA . GLU A 1 97 ? -39.796 3.223 59.311 1.00 87.44 97 GLU A CA 1
ATOM 708 C C . GL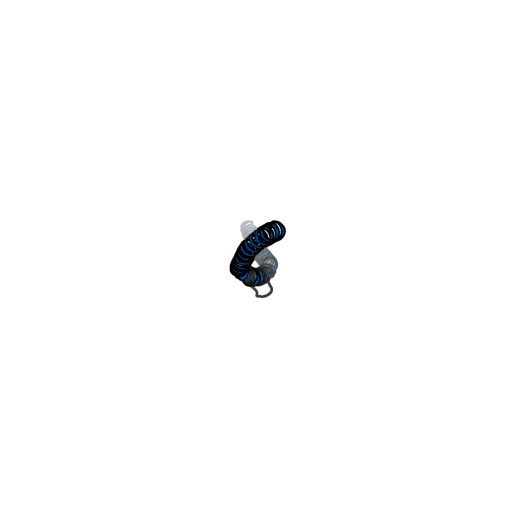U A 1 97 ? -41.298 3.245 59.636 1.00 87.44 97 GLU A C 1
ATOM 710 O O . GLU A 1 97 ? -41.731 4.002 60.498 1.00 87.44 97 GLU A O 1
ATOM 715 N N . GLN A 1 98 ? -42.106 2.431 58.951 1.00 80.62 98 GLN A N 1
ATOM 716 C CA . GLN A 1 98 ? -43.556 2.345 59.174 1.00 80.62 98 GLN A CA 1
ATOM 717 C C . GLN A 1 98 ? -43.968 1.402 60.322 1.00 80.62 98 GLN A C 1
ATOM 719 O O . GLN A 1 98 ? -45.167 1.250 60.570 1.00 80.62 98 GLN A O 1
ATOM 724 N N . ARG A 1 99 ? -43.015 0.746 60.994 1.00 61.22 99 ARG A N 1
ATOM 725 C CA . ARG A 1 99 ? -43.254 -0.075 62.193 1.00 61.22 99 ARG A CA 1
ATOM 726 C C . ARG A 1 99 ? -42.896 0.686 63.458 1.00 61.22 99 ARG A C 1
ATOM 728 O O . ARG A 1 99 ? -43.634 0.488 64.446 1.00 61.22 99 ARG A O 1
#

Radius of gyration: 40.27 Å; Cα contacts (8 Å, |Δi|>4): 17; chains: 1; bounding box: 71×18×121 Å

Foldseek 3Di:
DDPVVVVVVVVVVVVVVVVVVVVVVVVVVCVVCVQCDDDCNHPVNVVVVVVVVVCVVCVCVVVVVVVVVVVVVVVVVVVVVVVVVVVVVVVVVVVVVVD

Secondary structure (DSSP, 8-state):
--HHHHHHHHHHHHHHHHHHHHHHHHHHHHHHHTTTSSSTTSHHHHHHHHHHHHHHHHTTHHHHHHHHHHHHHHHHHHHHHHHHHHHHHHHHHHHHHT-

Sequence (99 aa):
MNTMVWLAIVSVAATAALFIALAVFLTLILRHLGPAGGHGTSFLAKIRLGLRAIEIETGHIPTEVTQLNGGLAAIRDGLVVVDGNLARLADGLVRQEQR

Solvent-accessible surface area (backbone atoms only — not comparable to full-atom values): 5466 Å² total; per-residue (Å²): 134,59,71,68,59,53,53,51,53,50,51,52,52,51,51,52,50,50,53,51,50,51,52,52,51,53,51,52,51,51,63,63,42,45,54,48,40,98,45,86,85,9,52,52,40,49,50,51,53,52,51,50,51,49,50,62,69,54,64,51,49,68,60,53,52,52,50,50,52,53,53,51,49,52,51,53,55,50,50,54,51,51,52,58,48,50,53,54,49,52,56,49,52,55,58,56,74,76,107